Protein AF-A0A3G8YDH3-F1 (afdb_monomer_lite)

Structure (mmCIF, N/CA/C/O backbone):
data_AF-A0A3G8YDH3-F1
#
_entry.id   AF-A0A3G8YDH3-F1
#
loop_
_atom_site.group_PDB
_atom_site.id
_atom_site.type_symbol
_atom_site.label_atom_id
_atom_site.label_alt_id
_atom_site.label_comp_id
_atom_site.label_asym_id
_atom_site.label_entity_id
_atom_site.label_seq_id
_atom_site.pdbx_PDB_ins_code
_atom_site.Cartn_x
_atom_site.Cartn_y
_atom_site.Cartn_z
_atom_site.occupancy
_atom_site.B_iso_or_equiv
_atom_site.auth_seq_id
_atom_site.auth_comp_id
_atom_site.auth_asym_id
_atom_site.auth_atom_id
_atom_site.pdbx_PDB_model_num
ATOM 1 N N . MET A 1 1 ? -8.072 -17.584 -3.475 1.00 47.50 1 MET A N 1
ATOM 2 C CA . MET A 1 1 ? -9.435 -17.050 -3.251 1.00 47.50 1 MET A CA 1
ATOM 3 C C . MET A 1 1 ? -9.659 -16.472 -1.841 1.00 47.50 1 MET A C 1
ATOM 5 O O . MET A 1 1 ? -10.590 -15.707 -1.674 1.00 47.50 1 MET A O 1
ATOM 9 N N . VAL A 1 2 ? -8.777 -16.720 -0.857 1.00 49.44 2 VAL A N 1
ATOM 10 C CA . VAL A 1 2 ? -8.898 -16.212 0.536 1.00 49.44 2 VAL A CA 1
ATOM 11 C C . VAL A 1 2 ? -8.588 -14.707 0.697 1.00 49.44 2 VAL A C 1
ATOM 13 O O . VAL A 1 2 ? -9.069 -14.064 1.622 1.00 49.44 2 VAL A O 1
ATOM 16 N N . LYS A 1 3 ? -7.830 -14.102 -0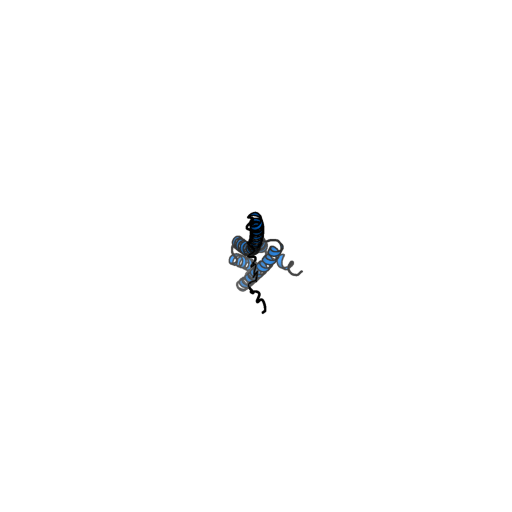.229 1.00 49.34 3 LYS A N 1
ATOM 17 C CA . LYS A 1 3 ? -7.343 -12.712 -0.108 1.00 49.34 3 LYS A CA 1
ATOM 18 C C . LYS A 1 3 ? -8.434 -11.632 -0.197 1.00 49.34 3 LYS A C 1
ATOM 20 O O . LYS A 1 3 ? -8.236 -10.559 0.353 1.00 49.34 3 LYS A O 1
ATOM 25 N N . ALA A 1 4 ? -9.551 -11.908 -0.876 1.00 52.47 4 ALA A N 1
ATOM 26 C CA . ALA A 1 4 ? -10.630 -10.932 -1.064 1.00 52.47 4 ALA A CA 1
ATOM 27 C C . ALA A 1 4 ? -11.518 -10.789 0.185 1.00 52.47 4 ALA A C 1
ATOM 29 O O . ALA A 1 4 ? -11.948 -9.690 0.509 1.00 52.47 4 ALA A O 1
ATOM 30 N N . VAL A 1 5 ? -11.714 -11.878 0.936 1.00 48.91 5 VAL A N 1
ATOM 31 C CA . VAL A 1 5 ? -12.639 -11.909 2.082 1.00 48.91 5 VAL A CA 1
ATOM 32 C C . VAL A 1 5 ? -12.113 -11.101 3.274 1.00 48.91 5 VAL A C 1
ATOM 34 O O . VAL A 1 5 ? -12.895 -10.503 4.000 1.00 48.91 5 VAL A O 1
ATOM 37 N N . LEU A 1 6 ? -10.791 -11.014 3.457 1.00 50.72 6 LEU A N 1
ATOM 38 C CA . LEU A 1 6 ? -10.196 -10.259 4.570 1.00 50.72 6 LEU A CA 1
ATOM 39 C C . LEU A 1 6 ? -10.177 -8.739 4.340 1.00 50.72 6 LEU A C 1
ATOM 41 O O . LEU A 1 6 ? -10.031 -7.991 5.304 1.00 50.72 6 LEU A O 1
ATOM 45 N N . SER A 1 7 ? -10.303 -8.275 3.091 1.00 53.28 7 SER A N 1
ATOM 46 C CA . SER A 1 7 ? -10.270 -6.842 2.757 1.00 53.28 7 SER A CA 1
ATOM 47 C C . SER A 1 7 ? -11.619 -6.145 2.962 1.00 53.28 7 SER A C 1
ATOM 49 O O . SER A 1 7 ? -11.625 -4.991 3.382 1.00 53.28 7 SER A O 1
ATOM 51 N N . ASP A 1 8 ? -12.743 -6.840 2.749 1.00 56.94 8 ASP A N 1
ATOM 52 C CA . ASP A 1 8 ? -14.090 -6.266 2.932 1.00 56.94 8 ASP A CA 1
ATOM 53 C C . ASP A 1 8 ? -14.442 -6.009 4.406 1.00 56.94 8 ASP A C 1
ATOM 55 O O . ASP A 1 8 ? -15.255 -5.143 4.719 1.00 56.94 8 ASP A O 1
ATOM 59 N N . SER A 1 9 ? -13.780 -6.704 5.331 1.00 70.00 9 SER A N 1
ATOM 60 C CA . SER A 1 9 ? -13.920 -6.506 6.779 1.00 70.00 9 SER A CA 1
ATOM 61 C C . SER A 1 9 ? -13.051 -5.376 7.351 1.00 70.00 9 SER A C 1
ATOM 63 O O . SER A 1 9 ? -13.143 -5.074 8.542 1.00 70.00 9 SER A O 1
ATOM 65 N N . ALA A 1 10 ? -12.180 -4.758 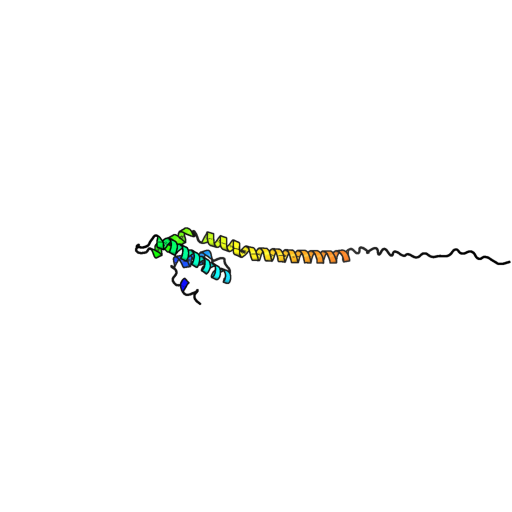6.547 1.00 79.25 10 ALA A N 1
ATOM 66 C CA . ALA A 1 10 ? -11.299 -3.701 7.030 1.00 79.25 10 ALA A CA 1
ATOM 67 C C . ALA A 1 10 ? -12.069 -2.377 7.206 1.00 79.25 10 ALA A C 1
ATOM 69 O O . ALA A 1 10 ? -12.834 -2.000 6.311 1.00 79.25 10 ALA A O 1
ATOM 70 N N . PRO A 1 11 ? -11.829 -1.608 8.288 1.00 93.62 11 PRO A N 1
ATOM 71 C CA . PRO A 1 11 ? -12.444 -0.295 8.458 1.00 93.62 11 PRO A CA 1
ATOM 72 C C . PRO A 1 11 ? -12.169 0.627 7.264 1.00 93.62 11 PRO A C 1
ATOM 74 O O . PRO A 1 11 ? -11.066 0.627 6.713 1.00 93.62 11 PRO A O 1
ATOM 77 N N . ALA A 1 12 ? -13.133 1.482 6.909 1.00 93.56 12 ALA A N 1
ATOM 78 C CA . ALA A 1 12 ? -13.022 2.393 5.763 1.00 93.56 12 ALA A CA 1
ATOM 79 C C . ALA A 1 12 ? -11.744 3.258 5.794 1.00 93.56 12 ALA A C 1
ATOM 81 O O . ALA A 1 12 ? -11.122 3.494 4.758 1.00 93.56 12 ALA A O 1
ATOM 82 N N . ALA A 1 13 ? -11.298 3.669 6.986 1.00 95.44 13 ALA A N 1
ATOM 83 C CA . ALA A 1 13 ? -10.052 4.414 7.167 1.00 95.44 13 ALA A CA 1
ATOM 84 C C . ALA A 1 13 ? -8.807 3.622 6.721 1.00 95.44 13 ALA A C 1
ATOM 86 O O . ALA A 1 13 ? -7.899 4.189 6.115 1.00 95.44 13 ALA A O 1
ATOM 87 N N . VAL A 1 14 ? -8.777 2.308 6.965 1.00 96.81 14 VAL A N 1
ATOM 88 C CA . VAL A 1 14 ? -7.686 1.422 6.533 1.00 96.81 14 VAL A CA 1
ATOM 89 C C . VAL A 1 14 ? -7.706 1.281 5.015 1.00 96.81 14 VAL A C 1
ATOM 91 O O . VAL A 1 14 ? -6.668 1.413 4.374 1.00 96.81 14 VAL A O 1
ATOM 94 N N . GLN A 1 15 ? -8.883 1.096 4.414 1.00 95.44 15 GLN A N 1
ATOM 95 C CA . GLN A 1 15 ? -9.011 1.013 2.956 1.00 95.44 15 GLN A CA 1
ATOM 96 C C . GLN A 1 15 ? -8.543 2.309 2.273 1.00 95.44 15 GLN A C 1
ATOM 98 O O . GLN A 1 15 ? -7.752 2.266 1.326 1.00 95.44 15 GLN A O 1
ATOM 103 N N . ALA A 1 16 ? -8.953 3.468 2.802 1.00 96.62 16 ALA A N 1
ATOM 104 C CA . ALA A 1 16 ? -8.503 4.776 2.330 1.00 96.62 16 ALA A CA 1
ATOM 105 C C . ALA A 1 16 ? -6.979 4.939 2.460 1.00 96.62 16 ALA A C 1
ATOM 107 O O . ALA A 1 16 ? -6.323 5.425 1.534 1.00 96.62 16 ALA A O 1
ATOM 108 N N . TYR A 1 17 ? -6.401 4.476 3.574 1.00 97.38 17 TYR A N 1
ATOM 109 C CA . TYR A 1 17 ? -4.956 4.466 3.779 1.00 97.38 17 TYR A CA 1
ATOM 110 C C . TYR A 1 17 ? -4.232 3.619 2.725 1.00 97.38 17 TYR A C 1
ATOM 112 O O . TYR A 1 17 ? -3.305 4.107 2.078 1.00 97.38 17 TYR A O 1
ATOM 120 N N . LEU A 1 18 ? -4.672 2.374 2.503 1.00 96.69 18 LEU A N 1
ATOM 121 C CA . LEU A 1 18 ? -4.074 1.459 1.525 1.00 96.69 18 LEU A CA 1
ATOM 122 C C . LEU A 1 18 ? -4.137 2.029 0.103 1.00 96.69 18 LEU A C 1
ATOM 124 O O . LEU A 1 18 ? -3.142 1.988 -0.630 1.00 96.69 18 LEU A O 1
ATOM 128 N N . ALA A 1 19 ? -5.277 2.608 -0.280 1.00 95.88 19 ALA A N 1
ATOM 129 C CA . ALA A 1 19 ? -5.445 3.256 -1.575 1.00 95.88 19 ALA A CA 1
ATOM 130 C C . ALA A 1 19 ? -4.471 4.434 -1.746 1.00 95.88 19 ALA A C 1
ATOM 132 O O . ALA A 1 19 ? -3.793 4.539 -2.772 1.00 95.88 19 ALA A O 1
ATOM 133 N N . ALA A 1 20 ? -4.338 5.286 -0.726 1.00 96.94 20 ALA A N 1
ATOM 134 C CA . ALA A 1 20 ? -3.424 6.424 -0.751 1.00 96.94 20 ALA A CA 1
ATOM 135 C C . ALA A 1 20 ? -1.946 5.992 -0.783 1.00 96.94 20 ALA A C 1
ATOM 137 O O . ALA A 1 20 ? -1.173 6.510 -1.596 1.00 96.94 20 ALA A O 1
ATOM 138 N N . ALA A 1 21 ? -1.561 5.020 0.049 1.00 96.81 21 ALA A N 1
ATOM 139 C CA . ALA A 1 21 ? -0.194 4.515 0.165 1.00 96.81 21 ALA A CA 1
ATOM 140 C C . ALA A 1 21 ? 0.287 3.805 -1.112 1.00 96.81 21 ALA A C 1
ATOM 142 O O . ALA A 1 21 ? 1.469 3.843 -1.442 1.00 96.81 21 ALA A O 1
ATOM 143 N N . THR A 1 22 ? -0.620 3.190 -1.873 1.00 96.19 22 THR A N 1
ATOM 144 C CA . THR A 1 22 ? -0.270 2.397 -3.065 1.00 96.19 22 THR A CA 1
ATOM 145 C C . THR A 1 22 ? -0.629 3.074 -4.393 1.00 96.19 22 THR A C 1
ATOM 147 O O . THR A 1 22 ? -0.481 2.479 -5.468 1.00 96.19 22 THR A O 1
ATOM 150 N N . ARG A 1 23 ? -1.057 4.347 -4.365 1.00 94.94 23 ARG A N 1
ATOM 151 C CA . ARG A 1 23 ? -1.571 5.055 -5.552 1.00 94.94 23 ARG A CA 1
ATOM 152 C C . ARG 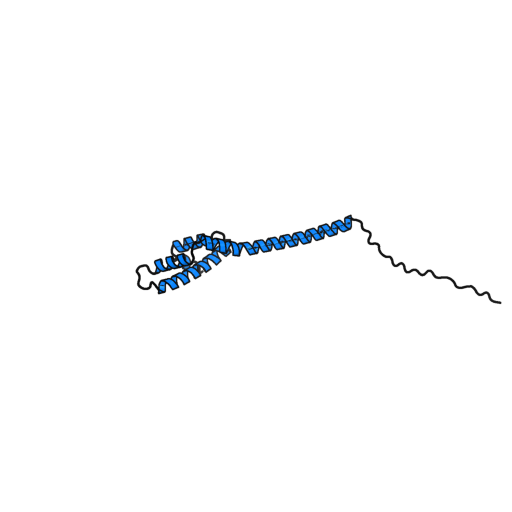A 1 23 ? -0.585 5.133 -6.722 1.00 94.94 23 ARG A C 1
ATOM 154 O O . ARG A 1 23 ? -1.010 5.136 -7.870 1.00 94.94 23 ARG A O 1
ATOM 161 N N . HIS A 1 24 ? 0.718 5.136 -6.450 1.00 92.38 24 HIS A N 1
ATOM 162 C CA . HIS A 1 24 ? 1.765 5.296 -7.470 1.00 92.38 24 HIS A CA 1
ATOM 163 C C . HIS A 1 24 ? 2.326 3.978 -8.008 1.00 92.38 24 HIS A C 1
ATOM 165 O O . HIS A 1 24 ? 3.278 3.993 -8.789 1.00 92.38 24 HIS A O 1
ATOM 171 N N . LEU A 1 25 ? 1.773 2.843 -7.575 1.00 90.50 25 LEU A N 1
ATOM 172 C CA . LEU A 1 25 ? 2.257 1.524 -7.959 1.00 90.50 25 LEU A CA 1
ATOM 173 C C . LEU A 1 25 ? 1.503 0.960 -9.172 1.00 90.50 25 LEU A C 1
ATOM 175 O O . LEU A 1 25 ? 0.290 1.155 -9.279 1.00 90.50 25 LEU A O 1
ATOM 179 N N . PRO A 1 26 ? 2.190 0.218 -10.064 1.00 88.25 26 PRO A N 1
ATOM 180 C CA . PRO A 1 26 ? 1.541 -0.489 -11.165 1.00 88.25 26 PRO A CA 1
ATOM 181 C C . PRO A 1 26 ? 0.658 -1.625 -10.629 1.00 88.25 26 PRO A C 1
ATOM 183 O O . PRO A 1 26 ? 0.980 -2.221 -9.605 1.00 88.25 26 PRO A O 1
ATOM 186 N N . GLY A 1 27 ? -0.431 -1.963 -11.330 1.00 86.50 27 GLY A N 1
ATOM 187 C CA . GLY A 1 27 ? -1.528 -2.798 -10.807 1.00 86.50 27 GLY A CA 1
ATOM 188 C C . GLY A 1 27 ? -1.113 -4.080 -10.068 1.00 86.50 27 GLY A C 1
ATOM 189 O O . GLY A 1 27 ? -1.560 -4.305 -8.945 1.00 86.50 27 GLY A O 1
ATOM 190 N N . ARG A 1 28 ? -0.203 -4.889 -10.637 1.00 85.44 28 ARG A N 1
ATOM 191 C CA . ARG A 1 28 ? 0.289 -6.114 -9.969 1.00 85.44 28 ARG A CA 1
ATOM 192 C C . ARG A 1 28 ? 1.064 -5.815 -8.679 1.00 85.44 28 ARG A C 1
ATOM 194 O O . ARG A 1 28 ? 0.824 -6.466 -7.667 1.00 85.44 28 ARG A O 1
ATOM 201 N N . ALA A 1 29 ? 1.947 -4.815 -8.695 1.00 89.19 29 ALA A N 1
ATOM 202 C CA . ALA A 1 29 ? 2.688 -4.399 -7.504 1.00 89.19 29 ALA A CA 1
ATOM 203 C C . ALA A 1 29 ? 1.763 -3.745 -6.468 1.00 89.19 29 ALA A C 1
ATOM 205 O O . ALA A 1 29 ? 1.913 -3.996 -5.279 1.00 89.19 29 ALA A O 1
ATOM 206 N N . ARG A 1 30 ? 0.763 -2.970 -6.910 1.00 93.12 30 ARG A N 1
ATOM 207 C CA . ARG A 1 30 ? -0.247 -2.360 -6.038 1.00 93.12 30 ARG A CA 1
ATOM 208 C C . ARG A 1 30 ? -0.968 -3.421 -5.210 1.00 93.12 30 ARG A C 1
ATOM 210 O O . ARG A 1 30 ? -1.030 -3.276 -3.999 1.00 93.12 30 ARG A O 1
ATOM 217 N N . ALA A 1 31 ? -1.477 -4.481 -5.841 1.00 90.19 31 ALA A N 1
ATOM 218 C CA . ALA A 1 31 ? -2.211 -5.533 -5.136 1.00 90.19 31 ALA A CA 1
ATOM 219 C C . ALA A 1 31 ? -1.326 -6.318 -4.151 1.00 90.19 31 ALA A C 1
ATOM 221 O O . ALA A 1 31 ? -1.757 -6.622 -3.040 1.00 90.19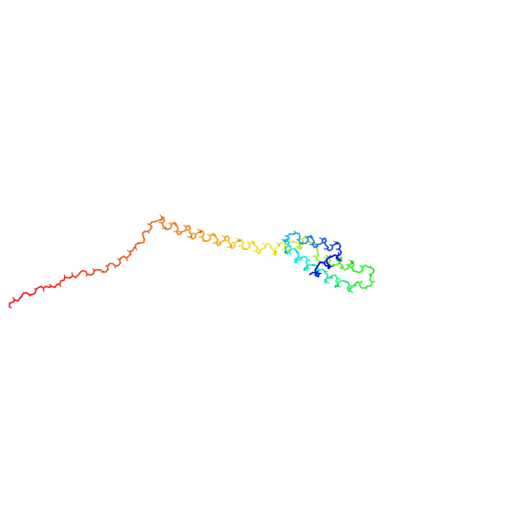 31 ALA A O 1
ATOM 222 N N . ALA A 1 32 ? -0.084 -6.628 -4.540 1.00 90.00 32 ALA A N 1
ATOM 223 C CA . ALA A 1 32 ? 0.868 -7.300 -3.659 1.00 90.00 32 ALA A CA 1
ATOM 224 C C . ALA A 1 32 ? 1.215 -6.424 -2.445 1.00 90.00 32 ALA A C 1
ATOM 226 O O . ALA A 1 32 ? 1.022 -6.851 -1.312 1.00 90.00 32 ALA A O 1
ATOM 227 N N . VAL A 1 33 ? 1.627 -5.175 -2.680 1.00 93.88 33 VAL A N 1
ATOM 228 C CA . VAL A 1 33 ? 2.002 -4.233 -1.617 1.00 93.88 33 VAL A CA 1
ATOM 229 C C . VAL A 1 33 ? 0.817 -3.887 -0.719 1.00 93.88 33 VAL A C 1
ATOM 231 O O . VAL A 1 33 ? 0.992 -3.807 0.490 1.00 93.88 33 VAL A O 1
ATOM 234 N N . ALA A 1 34 ? -0.391 -3.718 -1.265 1.00 94.81 34 ALA A N 1
ATOM 235 C CA . ALA A 1 34 ? -1.585 -3.468 -0.458 1.00 94.81 34 ALA A CA 1
ATOM 236 C C . ALA A 1 34 ? -1.876 -4.629 0.502 1.00 94.81 34 ALA A C 1
ATOM 238 O O . ALA A 1 34 ? -2.228 -4.387 1.651 1.00 94.81 34 ALA A O 1
ATOM 239 N N . ALA A 1 35 ? -1.687 -5.876 0.060 1.00 92.25 35 ALA A N 1
ATOM 240 C CA . ALA A 1 35 ? -1.871 -7.040 0.918 1.00 92.25 35 ALA A CA 1
ATOM 241 C C . ALA A 1 35 ? -0.814 -7.141 2.028 1.00 92.25 35 ALA A C 1
ATOM 243 O O . ALA A 1 35 ? -1.175 -7.398 3.171 1.00 92.25 35 ALA A O 1
ATOM 244 N N . GLU A 1 36 ? 0.463 -6.919 1.705 1.00 94.56 36 GLU A N 1
ATOM 245 C CA . GLU A 1 36 ? 1.541 -6.903 2.707 1.00 94.56 36 GLU A CA 1
ATOM 246 C C . GLU A 1 36 ? 1.335 -5.770 3.720 1.00 94.56 36 GLU A C 1
ATOM 248 O O . GLU A 1 36 ? 1.443 -5.957 4.930 1.00 94.56 36 GLU A O 1
ATOM 253 N N . LEU A 1 37 ? 0.982 -4.577 3.237 1.00 95.69 37 LEU A N 1
ATOM 254 C CA . LEU A 1 37 ? 0.707 -3.426 4.090 1.00 95.69 37 LEU A CA 1
ATOM 255 C C . LEU A 1 37 ? -0.509 -3.670 4.991 1.00 95.69 37 LEU A C 1
ATOM 257 O O . LEU A 1 37 ? -0.468 -3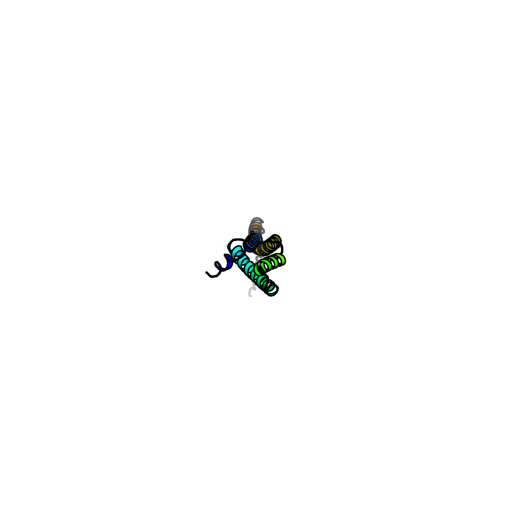.324 6.168 1.00 95.69 37 LEU A O 1
ATOM 261 N N . TYR A 1 38 ? -1.561 -4.300 4.464 1.00 96.12 38 TYR A N 1
ATOM 262 C CA . TYR A 1 38 ? -2.718 -4.705 5.256 1.00 96.12 38 TYR A CA 1
ATOM 263 C C . TYR A 1 38 ? -2.340 -5.712 6.345 1.00 96.12 38 TYR A C 1
ATOM 265 O O . TYR A 1 38 ? -2.730 -5.520 7.491 1.00 96.12 38 TYR A O 1
ATOM 273 N N . ALA A 1 39 ? -1.550 -6.740 6.019 1.00 95.38 39 ALA A N 1
ATOM 274 C CA . ALA A 1 39 ? -1.100 -7.732 6.995 1.00 95.38 39 ALA A CA 1
ATOM 275 C C . ALA A 1 39 ? -0.298 -7.085 8.136 1.00 95.38 39 ALA A C 1
ATOM 277 O O . ALA A 1 39 ? -0.555 -7.368 9.304 1.00 95.38 39 ALA A O 1
ATOM 278 N N . ASN A 1 40 ? 0.604 -6.151 7.816 1.00 96.44 40 ASN A N 1
ATOM 279 C CA . ASN A 1 40 ? 1.371 -5.433 8.834 1.00 96.44 40 ASN A CA 1
ATOM 280 C C . ASN A 1 40 ? 0.494 -4.507 9.695 1.00 96.44 40 ASN A C 1
ATOM 282 O O . ASN A 1 40 ? 0.660 -4.461 10.913 1.00 96.44 40 ASN A O 1
ATOM 286 N N . LEU A 1 41 ? -0.458 -3.786 9.092 1.00 96.62 41 LEU A N 1
ATOM 287 C CA . LEU A 1 41 ? -1.419 -2.963 9.836 1.00 96.62 41 LEU A CA 1
ATOM 288 C C . LEU A 1 41 ? -2.323 -3.818 10.734 1.00 96.62 41 LEU A C 1
ATOM 290 O O . LEU A 1 41 ? -2.617 -3.418 11.857 1.00 96.62 41 LEU A O 1
ATOM 294 N N . PHE A 1 42 ? -2.739 -4.993 10.259 1.00 95.69 42 PHE A N 1
ATOM 295 C CA . PHE A 1 42 ? -3.544 -5.940 11.023 1.00 95.69 42 PHE A CA 1
ATOM 296 C C . PHE A 1 42 ? -2.771 -6.484 12.224 1.00 95.69 42 PHE A C 1
ATOM 298 O O . PHE A 1 42 ? -3.288 -6.446 13.336 1.00 95.69 42 PHE A O 1
ATOM 305 N N . GLN A 1 43 ? -1.518 -6.905 12.029 1.00 96.31 43 GLN A N 1
ATOM 306 C CA . GLN A 1 43 ? -0.649 -7.319 13.131 1.00 96.31 43 GLN A CA 1
ATOM 307 C C . GLN A 1 43 ? -0.501 -6.196 14.162 1.00 96.31 43 GLN A C 1
ATOM 309 O O . GLN A 1 43 ? -0.684 -6.420 15.353 1.00 96.31 43 GLN A O 1
ATOM 314 N N . ARG A 1 44 ? -0.257 -4.964 13.704 1.00 97.12 44 ARG A N 1
ATOM 315 C CA . ARG A 1 44 ? -0.111 -3.814 14.599 1.00 97.12 44 ARG A CA 1
ATOM 316 C C . ARG A 1 44 ? -1.399 -3.490 15.355 1.00 97.12 44 ARG A C 1
ATOM 318 O O . ARG A 1 44 ? -1.350 -3.103 16.518 1.00 97.12 44 ARG A O 1
ATOM 325 N N . MET A 1 45 ? -2.551 -3.651 14.708 1.00 96.00 45 MET A N 1
ATOM 326 C CA . MET A 1 45 ? -3.851 -3.535 15.364 1.00 96.00 45 MET A CA 1
ATOM 327 C C . MET A 1 45 ? -4.023 -4.610 16.437 1.00 96.00 45 MET A C 1
ATOM 329 O O . MET A 1 45 ? -4.465 -4.274 17.532 1.00 96.00 45 MET A O 1
ATOM 333 N N . LEU A 1 46 ? -3.645 -5.866 16.170 1.00 95.12 46 LEU A N 1
ATOM 334 C CA . LEU A 1 46 ? -3.702 -6.923 17.180 1.00 95.12 46 LEU A CA 1
ATOM 335 C C . LEU A 1 46 ? -2.839 -6.571 18.393 1.00 95.12 46 LEU A C 1
ATOM 337 O O . LEU A 1 46 ? -3.341 -6.653 19.512 1.00 95.12 46 LEU A O 1
ATOM 341 N N . ASP A 1 47 ? -1.610 -6.093 18.178 1.00 96.06 47 ASP A N 1
ATOM 342 C CA . ASP A 1 47 ? -0.718 -5.668 19.263 1.00 96.06 47 ASP A CA 1
ATOM 343 C C . ASP A 1 47 ? -1.383 -4.595 20.150 1.00 96.06 47 ASP A C 1
ATOM 345 O O . ASP A 1 47 ? -1.401 -4.722 21.373 1.00 96.06 47 ASP A O 1
ATOM 349 N N . HIS A 1 48 ? -2.004 -3.573 19.544 1.00 96.25 48 HIS A N 1
ATOM 350 C CA . HIS A 1 48 ? -2.742 -2.530 20.276 1.00 96.25 48 HIS A CA 1
ATOM 351 C C . HIS A 1 48 ? -4.013 -3.057 20.950 1.00 96.25 48 HIS A C 1
ATOM 353 O O . HIS A 1 48 ? -4.384 -2.592 22.027 1.00 96.25 48 HIS A O 1
ATOM 359 N N . SER A 1 49 ? -4.689 -4.035 20.344 1.00 95.12 49 SER A N 1
ATOM 360 C CA . SER A 1 49 ? -5.923 -4.606 20.893 1.00 95.12 49 SER A CA 1
ATOM 361 C C . SER A 1 49 ? -5.690 -5.341 22.214 1.00 95.12 49 SER A C 1
ATOM 363 O O . SER A 1 49 ? -6.565 -5.322 23.078 1.00 95.12 49 SER A O 1
ATOM 365 N N . LEU A 1 50 ? -4.496 -5.917 22.404 1.00 94.00 50 LEU A N 1
ATOM 366 C CA . LEU A 1 50 ? -4.109 -6.570 23.655 1.00 94.00 50 LEU A CA 1
ATOM 367 C C . LEU A 1 50 ? -4.033 -5.574 24.820 1.00 94.00 50 LEU A C 1
ATOM 369 O O . LEU A 1 50 ? -4.314 -5.944 25.953 1.00 94.00 50 LEU A O 1
ATOM 373 N N . SER A 1 51 ? -3.683 -4.311 24.555 1.00 91.44 51 SER A N 1
ATOM 374 C CA . SER A 1 51 ? -3.629 -3.257 25.579 1.00 91.44 51 SER A CA 1
ATOM 375 C C . SER A 1 51 ? -4.987 -2.610 25.866 1.00 91.44 51 SER A C 1
ATOM 377 O O . SER A 1 51 ? -5.143 -1.976 26.903 1.00 91.44 51 SER A O 1
ATOM 379 N N . LEU A 1 52 ? -5.960 -2.768 24.966 1.00 90.56 52 LEU A N 1
ATOM 380 C CA . LEU A 1 52 ? -7.287 -2.139 25.035 1.00 90.56 52 LEU A CA 1
ATOM 381 C C . LEU A 1 52 ? -8.399 -3.147 25.380 1.00 90.56 52 LEU A C 1
ATOM 383 O O . LEU A 1 52 ? -9.589 -2.875 25.192 1.00 90.56 52 LEU A O 1
ATOM 387 N N . SER A 1 53 ? -8.030 -4.343 25.846 1.00 84.50 53 SER A N 1
ATOM 388 C CA . SER A 1 53 ? -8.974 -5.410 26.172 1.00 84.50 53 SER A CA 1
ATOM 389 C C . SER A 1 53 ? -9.916 -4.980 27.302 1.00 84.50 53 SER A C 1
ATOM 391 O O . SER A 1 53 ? -9.471 -4.749 28.425 1.00 84.50 53 SER A O 1
ATOM 393 N N . GLY A 1 54 ? -11.219 -4.900 27.012 1.00 80.50 54 GLY A N 1
ATOM 394 C CA . GLY A 1 54 ? -12.260 -4.501 27.970 1.00 80.50 54 GLY A CA 1
ATOM 395 C C . GLY A 1 54 ? -12.899 -3.139 27.683 1.00 80.50 54 GLY A C 1
ATOM 396 O O . GLY A 1 54 ? -13.935 -2.825 28.264 1.00 80.50 54 GLY A O 1
ATOM 397 N N . GLU A 1 55 ? -12.348 -2.355 26.754 1.00 86.94 55 GLU A N 1
ATOM 398 C CA . GLU A 1 55 ? -12.948 -1.084 26.350 1.00 86.94 55 GLU A CA 1
ATOM 399 C C . GLU A 1 55 ? -14.044 -1.267 25.293 1.00 86.94 55 GLU A C 1
ATOM 401 O O . GLU A 1 55 ? -13.857 -1.932 24.266 1.00 86.94 55 GLU A O 1
ATOM 406 N N . ALA A 1 56 ? -15.178 -0.589 25.488 1.00 79.25 56 ALA A N 1
ATOM 407 C CA . ALA A 1 56 ? -16.151 -0.397 24.422 1.00 79.25 56 ALA A CA 1
ATOM 408 C C . ALA A 1 56 ? -15.470 0.385 23.281 1.00 79.25 56 ALA A C 1
ATOM 410 O O . ALA A 1 56 ? -15.061 1.527 23.466 1.00 79.25 56 ALA A O 1
ATOM 411 N N . ASN A 1 57 ? -15.341 -0.237 22.104 1.00 85.56 57 ASN A N 1
ATOM 412 C CA . ASN A 1 57 ? -14.596 0.243 20.924 1.00 85.56 57 ASN A CA 1
ATOM 413 C C . ASN A 1 57 ? -13.074 -0.002 20.906 1.00 85.56 57 ASN A C 1
ATOM 415 O O . ASN A 1 57 ? -12.389 0.593 20.068 1.00 85.56 57 ASN A O 1
ATOM 419 N N . GLY A 1 58 ? -12.540 -0.910 21.731 1.00 90.19 58 GLY A N 1
ATOM 420 C CA . GLY A 1 58 ? -11.108 -1.247 21.729 1.00 90.19 58 GLY A CA 1
ATOM 421 C C . GLY A 1 58 ? -10.546 -1.584 20.337 1.00 90.19 58 GLY A C 1
ATOM 422 O O . GLY A 1 58 ? -9.494 -1.080 19.956 1.00 90.19 58 GLY A O 1
ATOM 423 N N . THR A 1 59 ? -11.281 -2.331 19.501 1.00 91.38 59 THR A N 1
ATOM 424 C CA . THR A 1 59 ? -10.841 -2.672 18.131 1.00 91.38 59 THR A CA 1
ATOM 425 C C . THR A 1 59 ? -10.729 -1.452 17.209 1.00 91.38 59 THR A C 1
ATOM 427 O O . THR A 1 59 ? -9.766 -1.333 16.453 1.00 91.38 59 THR A O 1
ATOM 430 N N . ALA A 1 60 ? -11.691 -0.525 17.256 1.00 92.31 60 ALA A N 1
ATOM 431 C CA . ALA A 1 60 ? -11.646 0.687 16.436 1.00 92.31 60 ALA A CA 1
ATOM 432 C C . ALA A 1 60 ? -10.489 1.603 16.866 1.00 92.31 60 ALA A C 1
ATOM 434 O O . ALA A 1 60 ? -9.769 2.142 16.021 1.00 92.31 60 ALA A O 1
ATOM 435 N N . GLN A 1 61 ? -10.268 1.725 18.177 1.00 94.75 61 GLN A N 1
ATOM 436 C CA . GLN A 1 61 ? -9.139 2.462 18.738 1.00 94.75 61 GLN A CA 1
ATOM 437 C C . GLN A 1 61 ? -7.791 1.818 18.378 1.00 94.75 61 GLN A C 1
ATOM 439 O O . GLN A 1 61 ? -6.860 2.533 18.005 1.00 94.75 61 GLN A O 1
ATOM 444 N N . ALA A 1 62 ? -7.704 0.486 18.395 1.00 96.06 62 ALA A N 1
ATOM 445 C CA . ALA A 1 62 ? -6.513 -0.262 18.005 1.00 96.06 62 ALA A CA 1
ATOM 446 C C . ALA A 1 62 ? -6.149 -0.055 16.525 1.00 96.06 62 ALA A C 1
ATOM 448 O O . ALA A 1 62 ? -4.987 0.180 16.198 1.00 96.06 62 ALA A O 1
ATOM 449 N N . TRP A 1 63 ? -7.137 -0.047 15.622 1.00 96.31 63 TRP A N 1
ATOM 450 C CA . TRP A 1 63 ? -6.911 0.314 14.218 1.00 96.31 63 TRP A CA 1
ATOM 451 C C . TRP A 1 63 ? -6.432 1.757 14.056 1.00 96.31 63 TRP A C 1
ATOM 453 O O . TRP A 1 63 ? -5.507 2.017 13.286 1.00 96.31 63 TRP A O 1
ATOM 463 N N . ALA A 1 64 ? -7.034 2.703 14.782 1.00 96.06 64 ALA A N 1
ATOM 464 C CA . ALA A 1 64 ? -6.598 4.095 14.752 1.00 96.06 64 ALA A CA 1
ATOM 465 C C . ALA A 1 64 ? -5.158 4.252 15.273 1.00 96.06 64 ALA A C 1
ATOM 467 O O . ALA A 1 64 ? -4.383 5.018 14.703 1.00 96.06 64 ALA A O 1
ATOM 468 N N . ALA A 1 65 ? -4.780 3.508 16.317 1.00 96.88 65 ALA A N 1
ATOM 469 C CA . ALA A 1 65 ? -3.418 3.473 16.841 1.00 96.88 65 ALA A CA 1
ATOM 470 C C . ALA A 1 65 ? -2.430 2.867 15.833 1.00 96.88 65 ALA A C 1
ATOM 472 O O . ALA A 1 65 ? -1.405 3.482 15.547 1.00 96.88 65 ALA A O 1
ATOM 473 N N . ALA A 1 66 ? -2.780 1.744 15.201 1.00 97.25 66 ALA A N 1
ATOM 474 C CA . ALA A 1 66 ? -1.974 1.140 14.143 1.00 97.25 66 ALA A CA 1
ATOM 475 C C . ALA A 1 66 ? -1.739 2.106 12.966 1.00 97.25 66 ALA A C 1
ATOM 477 O O . ALA A 1 66 ? -0.616 2.232 12.481 1.00 97.25 66 ALA A O 1
ATOM 478 N N . LEU A 1 67 ? -2.771 2.839 12.534 1.00 97.88 67 LEU A N 1
ATOM 479 C CA . LEU A 1 67 ? -2.634 3.852 11.482 1.00 97.88 67 LEU A CA 1
ATOM 480 C C . LEU A 1 67 ? -1.744 5.029 11.910 1.00 97.88 67 LEU A C 1
ATOM 482 O O . LEU A 1 67 ? -0.980 5.534 11.089 1.00 97.88 67 LEU A O 1
ATOM 486 N N . ARG A 1 68 ? -1.817 5.461 13.176 1.00 97.62 68 ARG A N 1
ATOM 487 C CA . ARG A 1 68 ? -0.929 6.507 13.711 1.00 97.62 68 ARG A CA 1
ATOM 488 C C . ARG A 1 68 ? 0.533 6.066 13.709 1.00 97.62 68 ARG A C 1
ATOM 490 O O . ARG A 1 68 ? 1.374 6.852 13.285 1.00 97.62 68 ARG A O 1
ATOM 497 N N . ASP A 1 69 ? 0.819 4.824 14.095 1.00 97.25 69 ASP A N 1
ATOM 498 C CA . ASP A 1 69 ? 2.181 4.269 14.102 1.00 97.25 69 ASP A CA 1
ATOM 499 C C . ASP A 1 69 ? 2.793 4.200 12.699 1.00 97.25 69 ASP A C 1
ATOM 501 O O . ASP A 1 69 ? 3.975 4.481 12.508 1.00 97.25 69 ASP A O 1
ATOM 505 N N . PHE A 1 70 ? 1.978 3.863 11.698 1.00 95.25 70 PHE A N 1
ATOM 506 C CA . PHE A 1 70 ? 2.393 3.866 10.294 1.00 95.25 70 PHE A CA 1
ATOM 507 C C . PHE A 1 70 ? 2.588 5.276 9.717 1.00 95.25 70 PHE A C 1
ATOM 509 O O . PHE A 1 70 ? 3.230 5.440 8.675 1.00 95.25 70 PHE A O 1
ATOM 516 N N . GLY A 1 71 ? 2.045 6.298 10.377 1.00 96.25 71 GLY A N 1
ATOM 517 C CA . GLY A 1 71 ? 2.168 7.689 9.972 1.00 96.25 71 GLY A CA 1
ATOM 518 C C . GLY A 1 71 ? 1.448 8.018 8.657 1.00 96.25 71 GLY A C 1
ATOM 519 O O . GLY A 1 71 ? 0.650 7.231 8.149 1.00 96.25 71 GLY A O 1
ATOM 520 N N . PRO A 1 72 ? 1.699 9.203 8.075 1.00 96.69 72 PRO A N 1
ATOM 521 C CA . PRO A 1 72 ? 0.964 9.682 6.907 1.00 96.69 72 PRO A CA 1
ATOM 522 C C . PRO A 1 72 ? 1.181 8.805 5.654 1.00 96.69 72 PRO A C 1
ATOM 524 O O . PRO A 1 72 ? 2.328 8.519 5.291 1.00 96.69 72 PRO A O 1
ATOM 527 N N . PRO A 1 73 ? 0.121 8.449 4.898 1.00 96.06 73 PRO A N 1
ATOM 528 C CA . PRO A 1 73 ? 0.229 7.553 3.739 1.00 96.06 73 PRO A CA 1
ATOM 529 C C . PRO A 1 73 ? 1.105 8.113 2.607 1.00 96.06 73 PRO A C 1
ATOM 531 O O . PRO A 1 73 ? 1.602 7.363 1.766 1.00 96.06 73 PRO A O 1
ATOM 534 N N . GLN A 1 74 ? 1.327 9.431 2.564 1.00 95.06 74 GLN A N 1
ATOM 535 C CA . GLN A 1 74 ? 2.177 10.082 1.567 1.00 95.06 74 GLN A CA 1
ATOM 536 C C . GLN A 1 74 ? 3.649 9.679 1.719 1.00 95.06 74 GLN A C 1
ATOM 538 O O . GLN A 1 74 ? 4.353 9.580 0.712 1.00 95.06 74 GLN A O 1
ATOM 543 N N . HIS A 1 75 ? 4.117 9.442 2.949 1.00 93.06 75 HIS A N 1
ATOM 544 C CA . HIS A 1 75 ? 5.493 9.010 3.207 1.00 93.06 75 HIS A CA 1
ATOM 545 C C . HIS A 1 75 ? 5.694 7.583 2.693 1.00 93.06 75 HIS A C 1
ATOM 547 O O . HIS A 1 75 ? 6.598 7.333 1.892 1.00 93.06 75 HIS A O 1
ATOM 553 N N . THR A 1 76 ? 4.767 6.693 3.040 1.00 92.12 76 THR A N 1
ATOM 554 C CA . THR A 1 76 ? 4.713 5.305 2.573 1.00 92.12 76 THR A CA 1
ATOM 555 C C . THR A 1 76 ? 4.650 5.227 1.043 1.00 92.12 76 THR A C 1
ATOM 557 O O . THR A 1 76 ? 5.438 4.518 0.415 1.00 92.12 76 THR A O 1
ATOM 560 N N . ALA A 1 77 ? 3.805 6.046 0.407 1.00 92.94 77 ALA A N 1
ATOM 561 C CA . ALA A 1 77 ? 3.698 6.105 -1.051 1.00 92.94 77 ALA A CA 1
ATOM 562 C C . ALA A 1 77 ? 4.999 6.542 -1.739 1.00 92.94 77 ALA A C 1
ATOM 564 O O . ALA A 1 77 ? 5.355 6.001 -2.788 1.00 92.94 77 ALA A O 1
ATOM 565 N N . ARG A 1 78 ? 5.722 7.518 -1.171 1.00 91.00 78 ARG A N 1
ATOM 566 C CA . ARG A 1 78 ? 7.026 7.959 -1.696 1.00 91.00 78 ARG A CA 1
ATOM 567 C C . ARG A 1 78 ? 8.079 6.860 -1.559 1.00 91.00 78 ARG A C 1
ATOM 569 O O . ARG A 1 78 ? 8.823 6.628 -2.512 1.00 91.00 78 ARG A O 1
ATOM 576 N N . ALA A 1 79 ? 8.113 6.167 -0.420 1.00 89.69 79 ALA A N 1
ATOM 577 C CA . ALA A 1 79 ? 9.031 5.055 -0.187 1.00 89.69 79 ALA A CA 1
ATOM 578 C C . ALA A 1 79 ? 8.805 3.921 -1.202 1.00 89.69 79 ALA A C 1
ATOM 580 O O . ALA A 1 79 ? 9.746 3.510 -1.885 1.00 89.69 79 ALA A O 1
ATOM 581 N N . PHE A 1 80 ? 7.555 3.492 -1.400 1.00 90.25 80 PHE A N 1
ATOM 582 C CA . PHE A 1 80 ? 7.233 2.460 -2.389 1.00 90.25 80 PHE A CA 1
ATOM 583 C C . PHE A 1 80 ? 7.500 2.902 -3.827 1.00 90.25 80 PHE A C 1
ATOM 585 O O . PHE A 1 80 ? 8.036 2.127 -4.619 1.00 90.25 80 PHE A O 1
ATOM 592 N N . ALA A 1 81 ? 7.193 4.157 -4.172 1.00 85.81 81 ALA A N 1
ATOM 593 C CA . ALA A 1 81 ? 7.508 4.692 -5.491 1.00 85.81 81 ALA A CA 1
ATOM 594 C C . ALA A 1 81 ? 9.019 4.666 -5.764 1.00 85.81 81 ALA A C 1
ATOM 596 O O . ALA A 1 81 ? 9.422 4.334 -6.876 1.00 85.81 81 ALA A O 1
ATOM 597 N N . LYS A 1 82 ? 9.859 4.962 -4.762 1.00 85.00 82 LYS A N 1
ATOM 598 C CA . LYS A 1 82 ? 11.319 4.864 -4.889 1.00 85.00 82 LYS A CA 1
ATOM 599 C C . LYS A 1 82 ? 11.741 3.415 -5.146 1.00 85.00 82 LYS A C 1
ATOM 601 O O . LYS A 1 82 ? 12.386 3.144 -6.152 1.00 85.00 82 LYS A O 1
ATOM 606 N N . VAL A 1 83 ? 11.309 2.473 -4.311 1.00 85.06 83 VAL A N 1
ATOM 607 C CA . VAL A 1 83 ? 11.707 1.058 -4.432 1.00 85.06 83 VAL A CA 1
ATOM 608 C C . VAL A 1 83 ? 11.249 0.436 -5.756 1.00 85.06 83 VAL A C 1
ATOM 610 O O . VAL A 1 83 ? 12.003 -0.306 -6.379 1.00 85.06 83 VAL A O 1
ATOM 613 N N . HIS A 1 84 ? 10.044 0.755 -6.236 1.00 81.94 84 HIS A N 1
ATOM 614 C CA . HIS A 1 84 ? 9.504 0.148 -7.457 1.00 81.94 84 HIS A CA 1
ATOM 615 C C . HIS A 1 84 ? 9.845 0.888 -8.761 1.00 81.94 84 HIS A C 1
ATOM 617 O O . HIS A 1 84 ? 9.735 0.285 -9.827 1.00 81.94 84 HIS A O 1
ATOM 623 N N . ARG A 1 85 ? 10.308 2.148 -8.720 1.00 76.56 85 ARG A N 1
ATOM 624 C CA . ARG A 1 85 ? 10.773 2.870 -9.927 1.00 76.56 85 ARG A CA 1
ATOM 625 C C . ARG A 1 85 ? 12.250 2.661 -10.250 1.00 76.56 85 ARG A C 1
ATOM 627 O O . ARG A 1 85 ? 12.628 2.797 -11.409 1.00 76.56 85 ARG A O 1
ATOM 634 N N . TRP A 1 86 ? 13.089 2.332 -9.273 1.00 75.25 86 TRP A N 1
ATOM 635 C CA . TRP A 1 86 ? 14.532 2.187 -9.502 1.00 75.25 86 TRP A CA 1
ATOM 636 C C . TRP A 1 86 ? 14.914 1.006 -10.414 1.00 75.25 86 TRP A C 1
ATOM 638 O O . TRP A 1 86 ? 15.712 1.214 -11.328 1.00 75.25 86 TRP A O 1
ATOM 648 N N . PRO A 1 87 ? 14.334 -0.202 -10.270 1.00 76.19 87 PRO A N 1
ATOM 649 C CA . PRO A 1 87 ? 14.688 -1.333 -11.127 1.00 76.19 87 PRO A CA 1
ATOM 650 C C . PRO A 1 87 ? 14.463 -1.099 -12.633 1.00 76.19 87 PRO A C 1
ATOM 652 O O . PRO A 1 87 ? 15.371 -1.409 -13.407 1.00 76.19 87 PRO A O 1
ATOM 655 N N . PRO A 1 88 ? 13.317 -0.555 -13.100 1.00 74.31 88 PRO A N 1
ATOM 656 C CA . PRO A 1 88 ? 13.142 -0.282 -14.523 1.00 74.31 88 PRO A CA 1
ATOM 657 C C . PRO A 1 88 ? 14.089 0.811 -15.027 1.00 74.31 88 PRO A C 1
ATOM 659 O O . PRO A 1 88 ? 14.633 0.645 -16.111 1.00 74.31 88 PRO A O 1
ATOM 662 N N . LEU A 1 89 ? 14.359 1.862 -14.240 1.00 74.69 89 LEU A N 1
ATOM 663 C CA . LEU A 1 89 ? 15.299 2.924 -14.625 1.00 74.69 89 LEU A CA 1
ATOM 664 C C . LEU A 1 89 ? 16.722 2.394 -14.830 1.00 74.69 89 LEU A C 1
ATOM 666 O O . LEU A 1 89 ? 17.368 2.712 -15.829 1.00 74.69 89 LEU A O 1
ATOM 670 N N . ILE A 1 90 ? 17.192 1.542 -13.917 1.00 82.06 90 ILE A N 1
ATOM 671 C CA . ILE A 1 90 ? 18.507 0.902 -14.031 1.00 82.06 90 ILE A CA 1
ATOM 672 C C . ILE A 1 90 ? 18.549 0.011 -15.276 1.00 82.06 90 ILE A C 1
ATOM 674 O O . ILE A 1 90 ? 19.499 0.081 -16.049 1.00 82.06 90 ILE A O 1
ATOM 678 N N . ARG A 1 91 ? 17.499 -0.782 -15.525 1.00 80.94 91 ARG A N 1
ATOM 679 C CA . ARG A 1 91 ? 17.417 -1.631 -16.724 1.00 80.94 91 ARG A CA 1
ATOM 680 C C . ARG A 1 91 ? 17.443 -0.816 -18.015 1.00 80.94 91 ARG A C 1
ATOM 682 O O . ARG A 1 91 ? 18.164 -1.184 -18.934 1.00 80.94 91 ARG A O 1
ATOM 689 N N . THR A 1 92 ? 16.706 0.293 -18.085 1.00 80.25 92 THR A N 1
ATOM 690 C CA . THR A 1 92 ? 16.719 1.169 -19.265 1.00 80.25 92 THR A CA 1
ATOM 691 C C . THR A 1 92 ? 18.069 1.846 -19.459 1.00 80.25 92 THR A C 1
ATOM 693 O O . THR A 1 92 ? 18.534 1.938 -20.588 1.00 80.25 92 THR A O 1
ATOM 696 N N . ALA A 1 93 ? 18.726 2.262 -18.373 1.00 82.75 93 ALA A N 1
ATOM 697 C CA . ALA A 1 93 ? 20.057 2.854 -18.441 1.00 82.75 93 ALA A CA 1
ATOM 698 C C . ALA A 1 93 ? 21.089 1.843 -18.958 1.00 82.75 93 ALA A C 1
ATOM 700 O O . ALA A 1 93 ? 21.868 2.165 -19.851 1.00 82.75 93 ALA A O 1
ATOM 701 N N . LEU A 1 94 ? 21.048 0.603 -18.462 1.00 86.50 94 LEU A N 1
ATOM 702 C CA . LEU A 1 94 ? 21.916 -0.476 -18.937 1.00 86.50 94 LEU A CA 1
ATOM 703 C C . LEU A 1 94 ? 21.650 -0.825 -20.406 1.00 86.50 94 LEU A C 1
ATOM 705 O O . LEU A 1 94 ? 22.597 -0.993 -21.168 1.00 86.50 94 LEU A O 1
ATOM 709 N N . ALA A 1 95 ? 20.384 -0.887 -20.826 1.00 87.25 95 ALA A N 1
ATOM 710 C CA . ALA A 1 95 ? 20.030 -1.142 -22.220 1.00 87.25 95 ALA A CA 1
ATOM 711 C C . ALA A 1 95 ? 20.496 -0.011 -23.151 1.00 87.25 95 ALA A C 1
ATOM 713 O O . ALA A 1 95 ? 21.062 -0.282 -24.207 1.00 87.25 95 ALA A O 1
ATOM 714 N N . ALA A 1 96 ? 20.314 1.250 -22.749 1.00 87.44 96 ALA A N 1
ATOM 715 C CA . ALA A 1 96 ? 20.786 2.408 -23.503 1.00 87.44 96 ALA A CA 1
ATOM 716 C C . ALA A 1 96 ? 22.317 2.439 -23.597 1.00 87.44 96 ALA A C 1
ATOM 718 O O . ALA A 1 96 ? 22.858 2.722 -24.662 1.00 87.44 96 ALA A O 1
ATOM 719 N N . LEU A 1 97 ? 23.015 2.093 -22.512 1.00 88.62 97 LEU A N 1
ATOM 720 C CA . LEU A 1 97 ? 24.471 1.982 -22.501 1.00 88.62 97 LEU A CA 1
ATOM 721 C C . LEU A 1 97 ? 24.958 0.870 -23.441 1.00 88.62 97 LEU A C 1
ATOM 723 O O . LEU A 1 97 ? 25.903 1.087 -24.193 1.00 88.62 97 LEU A O 1
ATOM 727 N N . ALA A 1 98 ? 24.297 -0.291 -23.433 1.00 86.69 98 ALA A N 1
ATOM 728 C CA . ALA A 1 98 ? 24.619 -1.407 -24.319 1.00 86.69 98 ALA A CA 1
ATOM 729 C C . ALA A 1 98 ? 24.356 -1.077 -25.800 1.00 86.69 98 ALA A C 1
ATOM 731 O O . ALA A 1 98 ? 25.170 -1.404 -26.661 1.00 86.69 98 ALA A O 1
ATOM 732 N N . LEU A 1 99 ? 23.253 -0.387 -26.110 1.00 86.69 99 LEU A N 1
ATOM 733 C CA . LEU A 1 99 ? 22.988 0.095 -27.470 1.00 86.69 99 LEU A CA 1
ATOM 734 C C . LEU A 1 99 ? 23.997 1.165 -27.897 1.00 86.69 99 LEU A C 1
ATOM 736 O O . LEU A 1 99 ? 24.476 1.140 -29.028 1.00 86.69 99 LEU A O 1
ATOM 740 N N . GLY A 1 100 ? 24.334 2.092 -26.999 1.00 86.88 100 GLY A N 1
ATOM 741 C CA . GLY A 1 100 ? 25.309 3.148 -27.255 1.00 86.88 100 GLY A CA 1
ATOM 742 C C . GLY A 1 100 ? 26.710 2.598 -27.514 1.00 86.88 100 GLY A C 1
ATOM 743 O O . GLY A 1 100 ? 27.371 3.038 -28.452 1.00 86.88 100 GLY A O 1
ATOM 744 N N . SER A 1 101 ? 27.151 1.597 -26.744 1.00 84.31 101 SER A N 1
ATOM 745 C CA . SER A 1 101 ? 28.453 0.956 -26.951 1.00 84.31 101 SER A CA 1
ATOM 746 C C . SER A 1 101 ? 28.503 0.158 -28.256 1.00 84.31 101 SER A C 1
ATOM 748 O O . SER A 1 101 ? 29.483 0.268 -28.994 1.00 84.31 101 SER A O 1
ATOM 750 N N . ALA A 1 102 ? 27.433 -0.569 -28.597 1.00 79.88 102 ALA A N 1
ATOM 751 C CA . ALA A 1 102 ? 27.320 -1.272 -29.873 1.00 79.88 102 ALA A CA 1
ATOM 752 C C . ALA A 1 102 ? 27.309 -0.301 -31.068 1.00 79.88 102 ALA A C 1
ATOM 754 O O . ALA A 1 102 ? 28.044 -0.500 -32.035 1.00 79.88 102 ALA A O 1
ATOM 755 N N . GLY A 1 103 ? 26.536 0.786 -30.981 1.00 81.12 103 GLY A N 1
ATOM 756 C CA . GLY A 1 103 ? 26.484 1.831 -32.005 1.00 81.12 103 GLY A CA 1
ATOM 757 C C . GLY A 1 103 ? 27.827 2.541 -32.186 1.00 81.12 103 GLY A C 1
ATOM 758 O O . GLY A 1 103 ? 28.264 2.748 -33.316 1.00 81.12 103 GLY A O 1
ATOM 759 N N . TYR A 1 104 ? 28.529 2.842 -31.091 1.00 76.81 104 TYR A N 1
ATOM 760 C CA . TYR A 1 104 ? 29.874 3.417 -31.144 1.00 76.81 104 TYR A CA 1
ATOM 761 C C . TYR A 1 104 ? 30.886 2.460 -31.794 1.00 76.81 104 TYR A C 1
ATOM 763 O O . TYR A 1 104 ? 31.679 2.888 -32.630 1.00 76.81 104 TYR A O 1
ATOM 771 N N . ALA A 1 105 ? 30.843 1.162 -31.474 1.00 76.31 105 ALA A N 1
ATOM 772 C CA . ALA A 1 105 ? 31.708 0.159 -32.101 1.00 76.31 105 ALA A CA 1
ATOM 773 C C . ALA A 1 105 ? 31.422 -0.005 -33.608 1.00 76.31 105 ALA A C 1
ATOM 775 O O . ALA A 1 105 ? 32.354 -0.100 -34.413 1.00 76.31 105 ALA A O 1
ATOM 776 N N . ALA A 1 106 ? 30.148 0.021 -34.008 1.00 74.31 106 ALA A N 1
ATOM 777 C CA . ALA A 1 106 ? 29.734 -0.010 -35.410 1.00 74.31 106 ALA A CA 1
ATOM 778 C C . ALA A 1 106 ? 30.187 1.252 -36.169 1.00 74.31 106 ALA A C 1
ATOM 780 O O . ALA A 1 106 ? 30.813 1.157 -37.220 1.00 74.31 106 ALA A O 1
ATOM 781 N N . ALA A 1 107 ? 29.964 2.442 -35.608 1.00 72.94 107 ALA A N 1
ATOM 782 C CA . ALA A 1 107 ? 30.422 3.694 -36.208 1.00 72.94 107 ALA A CA 1
ATOM 783 C C . ALA A 1 107 ? 31.952 3.734 -36.337 1.00 72.94 107 ALA A C 1
ATOM 785 O O . ALA A 1 107 ? 32.483 4.116 -37.378 1.00 72.94 107 ALA A O 1
ATOM 786 N N . ARG A 1 108 ? 32.667 3.274 -35.303 1.00 73.50 108 ARG A N 1
ATOM 787 C CA . ARG A 1 108 ? 34.126 3.170 -35.309 1.00 73.50 108 ARG A CA 1
ATOM 788 C C . ARG A 1 108 ? 34.614 2.226 -36.411 1.00 73.50 108 ARG A C 1
ATOM 790 O O . ARG A 1 108 ? 35.497 2.613 -37.164 1.00 73.50 108 ARG A O 1
ATOM 797 N N . SER A 1 109 ? 34.053 1.022 -36.531 1.00 66.75 109 SER A N 1
ATOM 798 C CA . SER A 1 109 ? 34.461 0.042 -37.557 1.00 66.75 109 SER A CA 1
ATOM 799 C C . SER A 1 109 ? 34.214 0.527 -38.990 1.00 66.75 109 SER A C 1
ATOM 801 O O . SER A 1 109 ? 35.074 0.327 -39.846 1.00 66.75 109 SER A O 1
ATOM 803 N N . VAL A 1 110 ? 33.117 1.246 -39.236 1.00 66.44 110 VAL A N 1
ATOM 804 C CA . VAL A 1 110 ? 32.841 1.868 -40.543 1.00 66.44 110 VAL A CA 1
ATOM 805 C C . VAL A 1 110 ? 33.821 3.011 -40.845 1.00 66.44 110 VAL A C 1
ATOM 807 O O . VAL A 1 110 ? 34.285 3.147 -41.976 1.00 66.44 110 VAL A O 1
ATOM 810 N N . HIS A 1 111 ? 34.204 3.808 -39.842 1.00 56.81 111 HIS A N 1
ATOM 811 C CA . HIS A 1 111 ? 35.131 4.928 -40.044 1.00 56.81 111 HIS A CA 1
ATOM 812 C C . HIS A 1 111 ? 36.570 4.476 -40.356 1.00 56.81 111 HIS A C 1
ATOM 814 O O . HIS A 1 111 ? 37.247 5.128 -41.147 1.00 56.81 111 HIS A O 1
ATOM 820 N N . TRP A 1 112 ? 37.034 3.338 -39.820 1.00 52.62 112 TRP A N 1
ATOM 821 C CA . TRP A 1 112 ? 38.359 2.790 -40.164 1.00 52.62 112 TRP A CA 1
ATOM 822 C C . TRP A 1 112 ? 38.448 2.296 -41.615 1.00 52.62 112 TRP A C 1
ATOM 824 O O . TRP A 1 112 ? 39.510 2.409 -42.220 1.00 52.62 112 TRP A O 1
ATOM 834 N N . GLN A 1 113 ? 37.348 1.800 -42.195 1.00 53.91 113 GLN A N 1
ATOM 835 C CA . GLN A 1 113 ? 37.306 1.420 -43.614 1.00 53.91 113 GLN A CA 1
ATOM 836 C C . GLN A 1 113 ? 37.253 2.643 -44.542 1.00 53.91 113 GLN A C 1
ATOM 838 O O . GLN A 1 113 ? 37.849 2.621 -45.615 1.00 53.91 113 GLN A O 1
ATOM 843 N N . ALA A 1 114 ? 36.596 3.726 -44.117 1.00 55.62 114 ALA A N 1
ATOM 844 C CA . ALA A 1 114 ? 36.528 4.971 -44.884 1.00 55.62 114 ALA A CA 1
ATOM 845 C C . ALA A 1 114 ? 37.841 5.781 -44.863 1.00 55.62 114 ALA A C 1
ATOM 847 O O . ALA A 1 114 ? 38.105 6.541 -45.790 1.00 55.62 114 ALA A O 1
ATOM 848 N N . LEU A 1 115 ? 38.679 5.611 -43.833 1.00 56.06 115 LEU A N 1
ATOM 849 C CA . LEU A 1 115 ? 39.965 6.309 -43.691 1.00 56.06 115 LEU A CA 1
ATOM 850 C C . LEU A 1 115 ? 41.115 5.700 -44.508 1.00 56.06 115 LEU A C 1
ATOM 852 O O . LEU A 1 115 ? 42.223 6.226 -44.451 1.00 56.06 115 LEU A O 1
ATOM 856 N N . GLY A 1 116 ? 40.868 4.631 -45.276 1.00 53.91 116 GLY A N 1
ATOM 857 C CA . GLY A 1 116 ? 41.780 4.170 -46.327 1.00 53.91 116 GLY A CA 1
ATOM 858 C C . GLY A 1 116 ? 43.211 3.893 -45.867 1.00 53.91 116 GLY A C 1
ATOM 859 O O . GLY A 1 116 ? 44.128 4.032 -46.669 1.00 53.91 116 GLY A O 1
ATOM 860 N N . TRP A 1 117 ? 43.428 3.541 -44.594 1.00 53.12 117 TRP A N 1
ATOM 861 C CA . TRP A 1 117 ? 44.768 3.212 -44.124 1.00 53.12 117 TRP A CA 1
ATOM 862 C C . TRP A 1 117 ? 45.158 1.877 -44.760 1.00 53.12 117 TRP A C 1
ATOM 864 O O . TRP A 1 117 ? 44.532 0.861 -44.434 1.00 53.12 117 TRP A O 1
ATOM 874 N N . PRO A 1 118 ? 46.141 1.833 -45.677 1.00 55.53 118 PRO A N 1
ATOM 875 C CA . PRO A 1 118 ? 46.610 0.559 -46.172 1.00 55.53 118 PRO A CA 1
ATOM 876 C C . PRO A 1 118 ? 47.170 -0.177 -44.958 1.00 55.53 118 PRO A C 1
ATOM 878 O O . PRO A 1 118 ? 48.075 0.321 -44.280 1.00 55.53 118 PRO A O 1
ATOM 881 N N . LEU A 1 119 ? 46.634 -1.365 -44.661 1.00 60.62 119 LEU A N 1
ATOM 882 C CA . LEU A 1 119 ? 47.456 -2.355 -43.986 1.00 60.62 119 LEU A CA 1
ATOM 883 C C . LEU A 1 119 ? 48.667 -2.499 -44.902 1.00 60.62 119 LEU A C 1
ATOM 885 O O . LEU A 1 119 ? 48.559 -3.083 -45.979 1.00 60.62 119 LEU A O 1
ATOM 889 N N . VAL A 1 120 ? 49.787 -1.892 -44.511 1.00 59.59 120 VAL A N 1
ATOM 890 C CA . VAL A 1 120 ? 51.090 -2.221 -45.067 1.00 59.59 120 VAL A CA 1
ATOM 891 C C . VAL A 1 120 ? 51.244 -3.700 -44.761 1.00 59.59 120 VAL A C 1
ATOM 893 O O . VAL A 1 120 ? 51.588 -4.087 -43.647 1.00 59.59 120 VAL A O 1
ATOM 896 N N . GLN A 1 121 ? 50.866 -4.536 -45.726 1.00 62.16 121 GLN A N 1
ATOM 897 C CA . GLN A 1 121 ? 51.278 -5.916 -45.741 1.00 62.16 121 GLN A CA 1
ATOM 898 C C . GLN A 1 121 ? 52.788 -5.838 -45.847 1.00 62.16 121 GLN A C 1
ATOM 900 O O . GLN A 1 121 ? 53.340 -5.537 -46.903 1.00 62.16 121 GLN A O 1
ATOM 905 N N . THR A 1 122 ? 53.457 -6.041 -44.721 1.00 55.78 122 THR A N 1
ATOM 906 C CA . THR A 1 122 ? 54.842 -6.467 -44.691 1.00 55.78 122 THR A CA 1
ATOM 907 C C . THR A 1 122 ? 54.892 -7.812 -45.410 1.00 55.78 122 THR A C 1
ATOM 909 O O . THR A 1 122 ? 54.860 -8.874 -44.792 1.00 55.78 122 THR A O 1
ATOM 912 N N . GLN A 1 123 ? 54.917 -7.771 -46.746 1.00 56.09 123 GLN A N 1
ATOM 913 C CA . GLN A 1 123 ? 55.450 -8.855 -47.547 1.00 56.09 123 GLN A CA 1
ATOM 914 C C . GLN A 1 123 ? 56.913 -8.971 -47.140 1.00 56.09 123 GLN A C 1
ATOM 916 O O . GLN A 1 123 ? 57.784 -8.221 -47.572 1.00 56.09 123 GLN A O 1
ATOM 921 N N . SER A 1 124 ? 57.156 -9.885 -46.209 1.00 57.09 124 SER A N 1
ATOM 922 C CA . SER A 1 124 ? 58.470 -10.448 -45.972 1.00 57.09 124 SER A CA 1
ATOM 923 C C . SER A 1 124 ? 58.792 -11.295 -47.204 1.00 57.09 124 SER A C 1
ATOM 925 O O . SER A 1 124 ? 58.565 -12.501 -47.232 1.00 57.09 124 SER A O 1
ATOM 927 N N . GLU A 1 125 ? 59.210 -10.628 -48.278 1.00 58.12 125 GLU A N 1
ATOM 928 C CA . GLU A 1 125 ? 59.694 -11.266 -49.494 1.00 58.12 125 GLU A CA 1
ATOM 929 C C . GLU A 1 125 ? 61.123 -11.741 -49.221 1.00 58.12 125 GLU A C 1
ATOM 931 O O . GLU A 1 125 ? 62.119 -11.069 -49.481 1.00 58.12 125 GLU A O 1
ATOM 936 N N . ALA A 1 126 ? 61.213 -12.904 -48.580 1.00 61.88 126 ALA A N 1
ATOM 937 C CA . ALA A 1 126 ? 62.433 -13.685 -48.531 1.00 61.88 126 ALA A CA 1
ATOM 938 C C . ALA A 1 126 ? 62.672 -14.275 -49.926 1.00 61.88 126 ALA A C 1
ATOM 940 O O . ALA A 1 126 ? 62.188 -15.361 -50.237 1.00 61.88 126 ALA A O 1
ATOM 941 N N . GLN A 1 127 ? 63.425 -13.562 -50.763 1.00 63.59 127 GLN A N 1
ATOM 942 C CA . GLN A 1 127 ? 63.924 -14.098 -52.025 1.00 63.59 127 GLN A CA 1
ATOM 943 C C . GLN A 1 127 ? 65.453 -13.968 -52.089 1.00 63.59 127 GLN A C 1
ATOM 945 O O . GLN A 1 127 ? 65.972 -12.955 -52.553 1.00 63.59 127 GLN A O 1
ATOM 950 N N . PRO A 1 128 ? 66.212 -14.979 -51.621 1.00 61.75 128 PRO A N 1
ATOM 951 C CA . PRO A 1 128 ? 67.629 -15.074 -51.933 1.00 61.75 128 PRO A CA 1
ATOM 952 C C . PRO A 1 128 ? 67.779 -15.565 -53.378 1.00 61.75 128 PRO A C 1
ATOM 954 O O . PRO A 1 128 ? 67.727 -16.760 -53.667 1.00 61.75 128 PRO A O 1
ATOM 957 N N . THR A 1 129 ? 67.952 -14.624 -54.304 1.00 63.44 129 THR A N 1
ATOM 958 C CA . THR A 1 129 ? 68.499 -14.904 -55.634 1.00 63.44 129 THR A CA 1
ATOM 959 C C . THR A 1 129 ? 69.953 -15.322 -55.475 1.00 63.44 129 THR A C 1
ATOM 961 O O . THR A 1 129 ? 70.777 -14.555 -54.979 1.00 63.44 129 THR A O 1
ATOM 964 N N . GLY A 1 130 ? 70.245 -16.565 -55.846 1.00 68.38 130 GLY A N 1
ATOM 965 C CA . GLY A 1 130 ? 71.596 -17.097 -55.844 1.00 68.38 130 GLY A CA 1
ATOM 966 C C . GLY A 1 130 ? 72.463 -16.581 -56.991 1.00 68.38 130 GLY A C 1
ATOM 967 O O . GLY A 1 130 ? 72.063 -15.718 -57.769 1.00 68.38 130 GLY A O 1
ATOM 968 N N . SER A 1 131 ? 73.603 -17.263 -57.110 1.00 59.56 131 SER A N 1
ATOM 969 C CA . SER A 1 131 ? 74.482 -17.372 -58.279 1.00 59.56 131 SER A CA 1
ATOM 970 C C . SER A 1 131 ? 75.804 -16.621 -58.159 1.00 59.56 131 SER A C 1
ATOM 972 O O . SER A 1 131 ? 75.938 -15.516 -58.659 1.00 59.56 131 SER A O 1
ATOM 974 N N . ASP A 1 132 ? 76.797 -17.308 -57.591 1.00 60.59 132 ASP A N 1
ATOM 975 C CA . ASP A 1 132 ? 78.191 -17.217 -58.032 1.00 60.59 132 ASP A CA 1
ATOM 976 C C . ASP A 1 132 ? 78.852 -18.591 -57.844 1.00 60.59 132 ASP A C 1
ATOM 978 O O . ASP A 1 132 ? 79.201 -18.998 -56.737 1.00 60.59 132 ASP A O 1
ATOM 982 N N . ALA A 1 133 ? 78.984 -19.340 -58.940 1.00 67.62 133 ALA A N 1
ATOM 983 C CA . ALA A 1 133 ? 79.830 -20.525 -59.016 1.00 67.62 133 ALA A CA 1
ATOM 984 C C . ALA A 1 133 ? 80.684 -20.418 -60.293 1.00 67.62 133 ALA A C 1
ATOM 986 O O . ALA A 1 133 ? 80.124 -20.415 -61.393 1.00 67.62 133 ALA A O 1
ATOM 987 N N . PRO A 1 134 ? 82.019 -20.290 -60.180 1.00 66.50 134 PRO A N 1
ATOM 988 C CA . PRO A 1 134 ? 82.892 -20.158 -61.336 1.00 66.50 134 PRO A CA 1
ATOM 989 C C . PRO A 1 134 ? 83.088 -21.496 -62.054 1.00 66.50 134 PRO A C 1
ATOM 991 O O . PRO A 1 134 ? 83.291 -22.548 -61.444 1.00 66.50 134 PRO A O 1
ATOM 994 N N . GLN A 1 135 ? 83.052 -21.420 -63.382 1.00 62.88 135 GLN A N 1
ATOM 995 C CA . GLN A 1 135 ? 83.398 -22.502 -64.293 1.00 62.88 135 GLN A CA 1
ATOM 996 C C . GLN A 1 135 ? 84.898 -22.816 -64.189 1.00 62.88 135 GLN A C 1
ATOM 998 O O . GLN A 1 135 ? 85.728 -21.933 -64.396 1.00 62.88 135 GLN A O 1
ATOM 1003 N N . TYR A 1 136 ? 85.243 -24.076 -63.912 1.00 63.94 136 TYR A N 1
ATOM 1004 C CA . TYR A 1 136 ? 86.595 -24.601 -64.098 1.00 63.94 136 TYR A CA 1
ATOM 1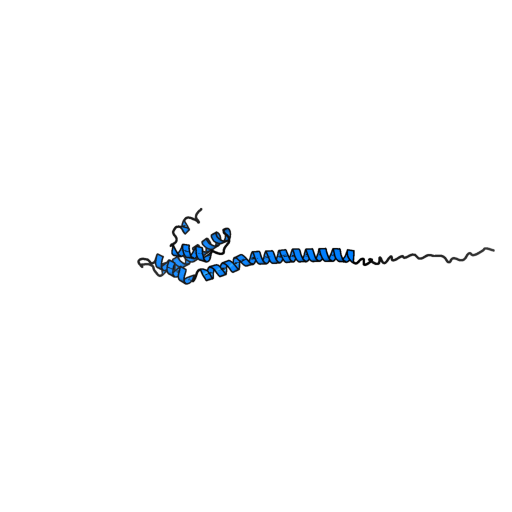005 C C . TYR A 1 136 ? 86.657 -25.391 -65.404 1.00 63.94 136 TYR A C 1
ATOM 1007 O O . TYR A 1 136 ? 86.070 -26.464 -65.545 1.00 63.94 136 TYR A O 1
ATOM 1015 N N . THR A 1 137 ? 87.371 -24.817 -66.364 1.00 68.56 137 THR A N 1
ATOM 1016 C CA . THR A 1 137 ? 87.801 -25.434 -67.616 1.00 68.56 137 THR A CA 1
ATOM 1017 C C . THR A 1 137 ? 88.915 -26.442 -67.336 1.00 68.56 137 THR A C 1
ATOM 1019 O O . THR A 1 137 ? 89.871 -26.137 -66.626 1.00 68.56 137 THR A O 1
ATOM 1022 N N . ALA A 1 138 ? 88.786 -27.635 -67.910 1.00 65.25 138 ALA A N 1
ATOM 1023 C CA . ALA A 1 138 ? 89.799 -28.682 -67.892 1.00 65.25 138 ALA A CA 1
ATOM 1024 C C . ALA A 1 138 ? 90.933 -28.392 -68.888 1.00 65.25 138 ALA A C 1
ATOM 1026 O O . ALA A 1 138 ? 90.646 -27.983 -70.015 1.00 65.25 138 ALA A O 1
ATOM 1027 N N . GLN A 1 139 ? 92.173 -28.694 -68.488 1.00 61.19 139 GLN A N 1
ATOM 1028 C CA . GLN A 1 139 ? 93.212 -29.315 -69.320 1.00 61.19 139 GLN A CA 1
ATOM 1029 C C . GLN A 1 139 ? 94.082 -30.219 -68.449 1.00 61.19 139 GLN A C 1
ATOM 1031 O O . GLN A 1 139 ? 94.386 -29.804 -67.308 1.00 61.19 139 GLN A O 1
#

Organism: NCBI:txid2489213

Radius of gyration: 38.64 Å; chains: 1; bounding box: 109×39×97 Å

Foldseek 3Di:
DVQVVVVVPDPPVLVVLLCLLLVLPDPVVSSVVSSVVVVQLVVQLVVQLVVQPPDDCSSVVSSVVSDVVVPHSNVSNVVVNVVVVVVVVVVVVVVVVVVVVVVVVVVVVVVVVVVPDPPPPPPPPPDPDDDDDDDDDDD

Sequence (139 aa):
MVKAVLSDSAPAAVQAYLAAATRHLPGRARAAVAAELYANLFQRMLDHSLSLSGEANGTAQAWAAALRDFGPPQHTARAFAKVHRWPPLIRTALAALALGSAGYAAARSVHWQALGWPLVQTQSEAQPTGSDAPQYTAQ

Secondary structure (DSSP, 8-state):
-TTTHHHHTS-HHHHHHHHHHTTTS-HHHHHHHHHHHHHHHHHHHHHHHHHSTTSTTHHHHHHHHHHHHH--HHHHHHHHHHHHHHHHHHHHHHHHHHHHHHHHHHHHHHHHHHTT-----------------------

pLDDT: mean 80.89, std 15.58, range [47.5, 97.88]